Protein AF-A0A9P8L960-F1 (afdb_monomer)

Secondary structure (DSSP, 8-state):
-EE-SSEEEEEEEEE--TTTS-GGGEEE-TTT--EEEEEEEEEEE-TTPEEBTTB-EEEEEEEEEEE-TTS--EEEEEEEEE-SSS--SBHHHHTTT-EEEEEEEEE-TTS-GGGSEEE--TT-SS-EEEEEEEEEEEE-SSEEEEEEEETTEEEEEEEEE-

Mean predicted aligned error: 4.54 Å

Nearest PDB structures (foldseek):
  1ftp-assembly1_B  TM=3.137E-01  e=7.134E-01  Schistocerca gregaria
  4pn1-assembly3_D  TM=1.995E-01  e=9.659E-02  Schizosaccharomyces pombe
  2flj-assembly1_A  TM=2.599E-01  e=5.484E-01  Locusta migratoria
  7oa8-assembly1_A  TM=2.428E-01  e=7.134E-01  Streptococcus sanguinis
  1vyg-assembly1_A  TM=2.448E-01  e=1.939E+00  Schistosoma mansoni

Foldseek 3Di:
DDWAQKWKWWFDKAQDDPVPDDPVQWDQDPQQRGTIRGQWIDTQGGGRHDADQVAWDKGKDKDKDKFAPPDFQKDKMWMWIARDRPDDGGCVVCVVRTDGQDIDIFGCPPPDQVPFDWDDDPPDPGIMTMFMKMWMWTDHPFWIWIWIDTPPDTGDIDITGD

Structure (mmCIF, N/CA/C/O backbone):
data_AF-A0A9P8L960-F1
#
_entry.id   AF-A0A9P8L960-F1
#
loop_
_atom_site.group_PDB
_atom_site.id
_atom_site.type_symbol
_atom_site.label_atom_id
_atom_site.label_alt_id
_atom_site.label_comp_id
_atom_site.label_asym_id
_atom_site.label_entity_id
_atom_site.label_seq_id
_atom_site.pdbx_PDB_ins_code
_atom_site.Cartn_x
_atom_site.Cartn_y
_atom_site.Cartn_z
_atom_site.occupancy
_atom_site.B_iso_or_equiv
_atom_site.auth_seq_id
_atom_site.auth_comp_id
_atom_site.auth_asym_id
_atom_site.auth_atom_id
_atom_site.pdbx_PDB_model_num
ATOM 1 N N . MET A 1 1 ? 17.167 -12.832 -20.328 1.00 64.19 1 MET A N 1
ATOM 2 C CA . MET A 1 1 ? 17.054 -11.859 -19.222 1.00 64.19 1 MET A CA 1
ATOM 3 C C . MET A 1 1 ? 16.543 -10.574 -19.823 1.00 64.19 1 MET A C 1
ATOM 5 O O . MET A 1 1 ? 17.079 -10.162 -20.844 1.00 64.19 1 MET A O 1
ATOM 9 N N . SER A 1 2 ? 15.496 -9.997 -19.254 1.00 83.06 2 SER A N 1
ATOM 10 C CA . SER A 1 2 ? 14.929 -8.730 -19.714 1.00 83.06 2 SER A CA 1
ATOM 11 C C . SER A 1 2 ? 14.942 -7.749 -18.553 1.00 83.06 2 SER A C 1
ATOM 13 O O . SER A 1 2 ? 14.680 -8.131 -17.413 1.00 83.06 2 SER A O 1
ATOM 15 N N . ALA A 1 3 ? 15.280 -6.496 -18.827 1.00 87.69 3 ALA A N 1
ATOM 16 C CA . ALA A 1 3 ? 15.119 -5.432 -17.851 1.00 87.69 3 ALA A CA 1
ATOM 17 C C . ALA A 1 3 ? 13.647 -5.006 -17.814 1.00 87.69 3 ALA A C 1
ATOM 19 O O . ALA A 1 3 ? 12.977 -5.012 -18.849 1.00 87.69 3 ALA A O 1
ATOM 20 N N . CYS A 1 4 ? 13.144 -4.647 -16.636 1.00 90.19 4 CYS A N 1
ATOM 21 C CA . CYS A 1 4 ? 11.820 -4.054 -16.520 1.00 90.19 4 CYS A CA 1
ATOM 22 C C . CYS A 1 4 ? 11.779 -2.724 -17.286 1.00 90.19 4 CYS A C 1
ATOM 24 O O . CYS A 1 4 ? 12.644 -1.870 -17.082 1.00 90.19 4 CYS A O 1
ATOM 26 N N . SER A 1 5 ? 10.795 -2.548 -18.169 1.00 91.31 5 SER A N 1
ATOM 27 C CA . SER A 1 5 ? 10.652 -1.350 -19.007 1.00 91.31 5 SER A CA 1
ATOM 28 C C . SER A 1 5 ? 10.095 -0.145 -18.248 1.00 91.31 5 SER A C 1
ATOM 30 O O . SER A 1 5 ? 10.287 0.984 -18.693 1.00 91.31 5 SER A O 1
ATOM 32 N N . ARG A 1 6 ? 9.433 -0.382 -17.109 1.00 94.81 6 ARG A N 1
ATOM 33 C CA . ARG A 1 6 ? 8.705 0.619 -16.319 1.00 94.81 6 ARG A CA 1
ATOM 34 C C . ARG A 1 6 ? 8.975 0.461 -14.830 1.00 94.81 6 ARG A C 1
ATOM 36 O O . ARG A 1 6 ? 9.370 -0.607 -14.368 1.00 94.81 6 ARG A O 1
ATOM 43 N N . SER A 1 7 ? 8.727 1.512 -14.066 1.00 96.31 7 SER A N 1
ATOM 44 C CA . SER A 1 7 ? 8.658 1.434 -12.608 1.00 96.31 7 SER A CA 1
ATOM 45 C C . SER A 1 7 ? 7.213 1.230 -12.167 1.00 96.31 7 SER A C 1
ATOM 47 O O . SER A 1 7 ? 6.308 1.795 -12.774 1.00 96.31 7 SER A O 1
ATOM 49 N N . TYR A 1 8 ? 7.004 0.453 -11.106 1.00 96.69 8 TYR A N 1
ATOM 50 C CA . TYR A 1 8 ? 5.695 0.184 -10.515 1.00 96.69 8 TYR A CA 1
ATOM 51 C C . TYR A 1 8 ? 5.697 0.545 -9.036 1.00 96.69 8 TYR A C 1
ATOM 53 O O . TYR A 1 8 ? 6.607 0.176 -8.281 1.00 96.69 8 TYR A O 1
ATOM 61 N N . GLY A 1 9 ? 4.674 1.281 -8.621 1.00 96.12 9 GLY A N 1
ATOM 62 C CA . GLY A 1 9 ? 4.591 1.825 -7.278 1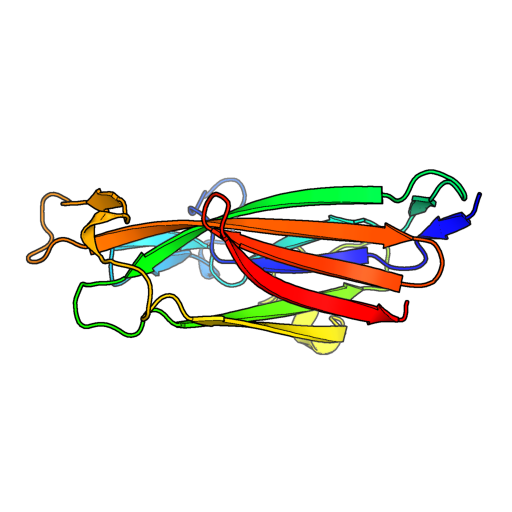.00 96.12 9 GLY A CA 1
ATOM 63 C C . GLY A 1 9 ? 3.167 2.030 -6.802 1.00 96.12 9 GLY A C 1
ATOM 64 O O . GLY A 1 9 ? 2.205 1.859 -7.549 1.00 96.12 9 GLY A O 1
ATOM 65 N N . ILE A 1 10 ? 3.053 2.383 -5.531 1.00 95.31 10 ILE A N 1
ATOM 66 C CA . ILE A 1 10 ? 1.791 2.687 -4.858 1.00 95.31 10 ILE A CA 1
ATOM 67 C C . ILE A 1 10 ? 1.879 4.056 -4.197 1.00 95.31 10 ILE A C 1
ATOM 69 O O . ILE A 1 10 ? 2.971 4.517 -3.864 1.00 95.31 10 ILE A O 1
ATOM 73 N N . SER A 1 11 ? 0.725 4.679 -3.981 1.00 92.81 11 SER A N 1
ATOM 74 C CA . SER A 1 11 ? 0.616 5.859 -3.125 1.00 92.81 11 SER A CA 1
ATOM 75 C C . SER A 1 11 ? 0.147 5.448 -1.737 1.00 92.81 11 SER A C 1
ATOM 77 O O . SER A 1 11 ? -0.879 4.778 -1.600 1.00 92.81 11 SER A O 1
ATOM 79 N N . VAL A 1 12 ? 0.910 5.822 -0.713 1.00 91.00 12 VAL A N 1
ATOM 80 C CA . VAL A 1 12 ? 0.588 5.555 0.691 1.00 91.00 12 VAL A CA 1
ATOM 81 C C . VAL A 1 12 ? 0.880 6.781 1.548 1.00 91.00 12 VAL A C 1
ATOM 83 O O . VAL A 1 12 ? 1.735 7.603 1.226 1.00 91.00 12 VAL A O 1
ATOM 86 N N . SER A 1 13 ? 0.170 6.894 2.668 1.00 89.56 13 SER A N 1
ATOM 87 C CA . SER A 1 13 ? 0.537 7.836 3.724 1.00 89.56 13 SER A CA 1
ATOM 88 C C . SER A 1 13 ? 1.599 7.206 4.622 1.00 89.56 13 SER A C 1
ATOM 90 O O . SER A 1 13 ? 1.468 6.049 5.024 1.00 89.56 13 SER A O 1
ATOM 92 N N . GLU A 1 14 ? 2.629 7.967 4.978 1.00 89.62 14 GLU A N 1
ATOM 93 C CA . GLU A 1 14 ? 3.710 7.506 5.857 1.00 89.62 14 GLU A CA 1
ATOM 94 C C . GLU A 1 14 ? 3.992 8.497 6.997 1.00 89.62 14 GLU A C 1
ATOM 96 O O . GLU A 1 14 ? 3.551 9.645 6.933 1.00 89.62 14 GLU A O 1
ATOM 101 N N . PRO A 1 15 ? 4.694 8.099 8.075 1.00 90.81 15 PRO A N 1
ATOM 102 C CA . PRO A 1 15 ? 5.073 9.030 9.134 1.00 90.81 15 PRO A CA 1
ATOM 103 C C . PRO A 1 15 ? 5.867 10.227 8.597 1.00 90.81 15 PRO A C 1
ATOM 105 O O . PRO A 1 15 ? 6.828 10.070 7.844 1.00 90.81 15 PRO A O 1
ATOM 108 N N . PHE A 1 16 ? 5.483 11.436 9.006 1.00 92.69 16 PHE A N 1
ATOM 109 C CA . PHE A 1 16 ? 6.144 12.650 8.538 1.00 92.69 16 PHE A CA 1
ATOM 110 C C . PHE A 1 16 ? 7.568 12.775 9.096 1.00 92.69 16 PHE A C 1
ATOM 112 O O . PHE A 1 16 ? 7.847 12.413 10.238 1.00 92.69 16 PHE A O 1
ATOM 119 N N . SER A 1 17 ? 8.463 13.353 8.297 1.00 90.81 17 SER A N 1
ATOM 120 C CA . SER A 1 17 ? 9.865 13.582 8.643 1.00 90.81 17 SER A CA 1
ATOM 121 C C . SER A 1 17 ? 10.313 14.865 7.968 1.00 90.81 17 SER A C 1
ATOM 123 O O . SER A 1 17 ? 10.338 14.924 6.743 1.00 90.81 17 SER A O 1
ATOM 125 N N . ASN A 1 18 ? 10.714 15.868 8.751 1.00 90.69 18 ASN A N 1
ATOM 126 C CA . ASN A 1 18 ? 11.162 17.164 8.224 1.00 90.69 18 ASN A CA 1
ATOM 127 C C . ASN A 1 18 ? 12.450 17.062 7.382 1.00 90.69 18 ASN A C 1
ATOM 129 O O . ASN A 1 18 ? 12.841 18.040 6.755 1.00 90.69 18 ASN A O 1
ATOM 133 N N . VAL A 1 19 ? 13.145 15.918 7.428 1.00 90.31 19 VAL A N 1
ATOM 134 C CA . VAL A 1 19 ? 14.372 15.667 6.653 1.00 90.31 19 VAL A CA 1
ATOM 135 C C . VAL A 1 19 ? 14.049 15.130 5.258 1.00 90.31 19 VAL A C 1
ATOM 137 O O . VAL A 1 19 ? 14.785 15.400 4.316 1.00 90.31 19 VAL A O 1
ATOM 140 N N . ILE A 1 20 ? 12.969 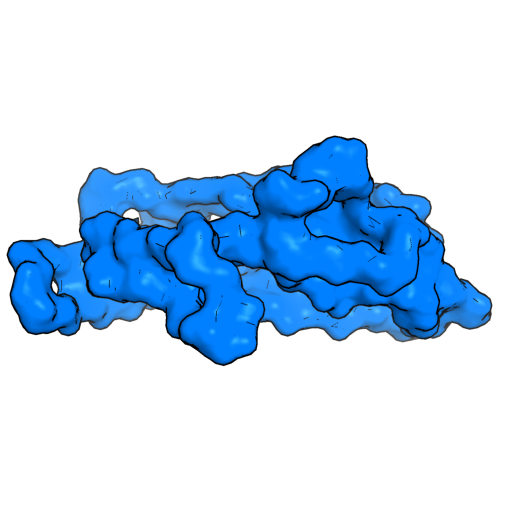14.355 5.132 1.00 87.12 20 ILE A N 1
ATOM 141 C CA . ILE A 1 20 ? 12.633 13.608 3.909 1.00 87.12 20 ILE A CA 1
ATOM 142 C C . ILE A 1 20 ? 11.475 14.276 3.160 1.00 87.12 20 ILE A C 1
ATOM 144 O O . ILE A 1 20 ? 11.457 14.286 1.932 1.00 87.12 20 ILE A O 1
ATOM 148 N N . HIS A 1 21 ? 10.516 14.836 3.895 1.00 90.69 21 HIS A N 1
ATOM 149 C CA . HIS A 1 21 ? 9.243 15.306 3.366 1.00 90.69 21 HIS A CA 1
ATOM 150 C C . HIS A 1 21 ? 9.157 16.834 3.357 1.00 90.69 21 HIS A C 1
ATOM 152 O O . HIS A 1 21 ? 9.694 17.519 4.231 1.00 90.69 21 HIS A O 1
ATOM 158 N N . ASP A 1 22 ? 8.423 17.369 2.382 1.00 87.31 22 ASP A N 1
ATOM 159 C CA . ASP A 1 22 ? 8.095 18.791 2.318 1.00 87.31 22 ASP A CA 1
ATOM 160 C C . ASP A 1 22 ? 7.054 19.124 3.398 1.00 87.31 22 ASP A C 1
ATOM 162 O O . ASP A 1 22 ? 6.082 18.395 3.587 1.00 87.31 22 ASP A O 1
ATOM 166 N N . ASN A 1 23 ? 7.209 20.255 4.089 1.00 89.31 23 ASN A N 1
ATOM 167 C CA . ASN A 1 23 ? 6.234 20.730 5.077 1.00 89.31 23 ASN A CA 1
ATOM 168 C C . ASN A 1 23 ? 4.815 20.886 4.510 1.00 89.31 23 ASN A C 1
ATOM 170 O O . ASN A 1 23 ? 3.859 20.854 5.279 1.00 89.31 23 ASN A O 1
ATOM 174 N N . ARG A 1 24 ? 4.666 21.049 3.191 1.00 89.06 24 ARG A N 1
ATOM 175 C CA . ARG A 1 24 ? 3.362 21.098 2.511 1.00 89.06 24 ARG A CA 1
ATOM 176 C C . ARG A 1 24 ? 2.627 19.759 2.513 1.00 89.06 24 ARG A C 1
ATOM 178 O O . ARG A 1 24 ? 1.403 19.754 2.485 1.00 89.06 24 ARG A O 1
ATOM 185 N N . ASP A 1 25 ? 3.361 18.652 2.590 1.00 88.00 25 ASP A N 1
ATOM 186 C CA . ASP A 1 25 ? 2.797 17.298 2.595 1.00 88.00 25 ASP A CA 1
ATOM 187 C C . ASP A 1 25 ? 2.374 16.864 4.011 1.00 88.00 25 ASP A C 1
ATOM 189 O O . ASP A 1 25 ? 1.800 15.790 4.204 1.00 88.00 25 ASP A O 1
ATOM 193 N N . ARG A 1 26 ? 2.659 17.706 5.014 1.00 92.50 26 ARG A N 1
ATOM 194 C CA . ARG A 1 26 ? 2.376 17.468 6.426 1.00 92.50 26 ARG A CA 1
ATOM 195 C C . ARG A 1 26 ? 0.875 17.516 6.696 1.00 92.50 26 ARG A C 1
ATOM 197 O O . ARG A 1 26 ? 0.266 18.583 6.708 1.00 92.50 26 ARG A O 1
ATOM 204 N N . VAL A 1 27 ? 0.302 16.367 7.029 1.00 93.88 27 VAL A N 1
ATOM 205 C CA . VAL A 1 27 ? -1.107 16.224 7.399 1.00 93.88 27 VAL A CA 1
ATOM 206 C C . VAL A 1 27 ? -1.215 15.527 8.748 1.00 93.88 27 VAL A C 1
ATOM 208 O O . VAL A 1 27 ? -0.548 14.526 9.007 1.00 93.88 27 VAL A O 1
ATOM 211 N N . THR A 1 28 ? -2.067 16.047 9.625 1.00 93.50 28 THR A N 1
ATOM 212 C CA . THR A 1 28 ? -2.423 15.350 10.863 1.00 93.50 28 THR A CA 1
ATOM 213 C C . THR A 1 28 ? -3.518 14.335 10.559 1.00 93.50 28 THR A C 1
ATOM 215 O O . THR A 1 28 ? -4.604 14.710 10.122 1.00 93.50 28 THR A O 1
ATOM 218 N N . ASP A 1 29 ? -3.235 13.058 10.792 1.00 89.62 29 ASP A N 1
ATOM 219 C CA . ASP A 1 29 ? -4.215 11.983 10.679 1.00 89.62 29 ASP A CA 1
ATOM 220 C C . ASP A 1 29 ? -5.316 12.191 11.742 1.00 89.62 29 ASP A C 1
ATOM 222 O O . ASP A 1 29 ? -5.008 12.260 12.938 1.00 89.62 29 ASP A O 1
ATOM 226 N N . PRO A 1 30 ? -6.596 12.309 11.344 1.00 88.88 30 PRO A N 1
ATOM 227 C CA . PRO A 1 30 ? -7.685 12.634 12.264 1.00 88.88 30 PRO A CA 1
ATOM 228 C C . PRO A 1 30 ? -8.006 11.510 13.260 1.00 88.88 30 PRO A C 1
ATOM 230 O O . PRO A 1 30 ? -8.635 11.769 14.283 1.00 88.88 30 PRO A O 1
ATOM 233 N N . ILE A 1 31 ? -7.590 10.271 12.987 1.00 89.62 31 ILE A N 1
ATOM 234 C CA . ILE A 1 31 ? -7.936 9.089 13.785 1.00 89.62 31 ILE A CA 1
ATOM 235 C C . ILE A 1 31 ? -6.929 8.896 14.914 1.00 89.62 31 ILE A C 1
ATOM 237 O O . ILE A 1 31 ? -7.309 8.664 16.060 1.00 89.62 31 ILE A O 1
ATOM 241 N N . ASN A 1 32 ? -5.638 8.988 14.601 1.00 88.00 32 ASN A N 1
ATOM 242 C CA . ASN A 1 32 ? -4.562 8.734 15.565 1.00 88.00 32 ASN A CA 1
ATOM 243 C C . ASN A 1 32 ? -3.805 10.011 15.985 1.00 88.00 32 ASN A C 1
ATOM 245 O O . ASN A 1 32 ? -2.903 9.942 16.832 1.00 88.00 32 ASN A O 1
ATOM 249 N N . ASN A 1 33 ? -4.173 11.173 15.429 1.00 89.56 33 ASN A N 1
ATOM 250 C CA . ASN A 1 33 ? -3.559 12.486 15.657 1.00 89.56 33 ASN A CA 1
ATOM 251 C C . ASN A 1 33 ? -2.043 12.503 15.379 1.00 89.56 33 ASN A C 1
ATOM 253 O O . ASN A 1 33 ? -1.280 13.245 16.009 1.00 89.56 33 ASN A O 1
ATOM 257 N N . THR A 1 34 ? -1.545 11.581 14.550 1.00 89.94 34 THR A N 1
ATOM 258 C CA . THR A 1 34 ? -0.130 11.525 14.162 1.00 89.94 34 THR A CA 1
ATOM 259 C C . THR A 1 34 ? 0.106 12.393 12.942 1.00 89.94 34 THR A C 1
ATOM 261 O O . THR A 1 34 ? -0.784 12.613 12.126 1.00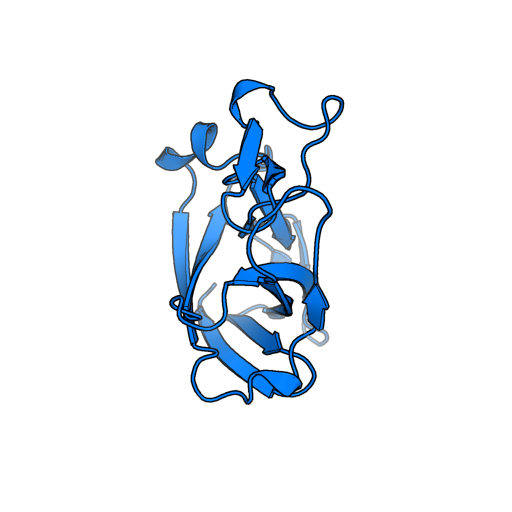 89.94 34 THR A O 1
ATOM 264 N N . ILE A 1 35 ? 1.317 12.927 12.837 1.00 93.31 35 ILE A N 1
ATOM 265 C CA . ILE A 1 35 ? 1.706 13.726 11.685 1.00 93.31 35 ILE A CA 1
ATOM 266 C C . ILE A 1 35 ? 2.220 12.760 10.619 1.00 93.31 35 ILE A C 1
ATOM 268 O O . ILE A 1 35 ? 3.183 12.025 10.848 1.00 93.31 35 ILE A O 1
ATOM 272 N N . THR A 1 36 ? 1.579 12.782 9.461 1.00 93.88 36 THR A N 1
ATOM 273 C CA . THR A 1 36 ? 1.877 11.939 8.303 1.00 93.88 36 THR A CA 1
ATOM 274 C C . THR A 1 36 ? 2.219 12.800 7.090 1.00 93.88 36 THR A C 1
ATOM 276 O O . THR A 1 36 ? 1.825 13.964 7.016 1.00 93.88 36 THR A O 1
ATOM 279 N N . ALA A 1 37 ? 2.999 12.245 6.170 1.00 92.94 37 ALA A N 1
ATOM 280 C CA . ALA A 1 37 ? 3.138 12.736 4.811 1.00 92.94 37 ALA A CA 1
ATOM 281 C C . ALA A 1 37 ? 2.112 11.992 3.952 1.00 92.94 37 ALA A C 1
ATOM 283 O O . ALA A 1 37 ? 2.166 10.763 3.860 1.00 92.94 37 ALA A O 1
ATOM 284 N N . LYS A 1 38 ? 1.148 12.713 3.375 1.00 88.38 38 LYS A N 1
ATOM 285 C CA . LYS A 1 38 ? 0.108 12.105 2.533 1.00 88.38 38 LYS A CA 1
ATOM 286 C C . LYS A 1 38 ? 0.605 11.939 1.094 1.00 88.38 38 LYS A C 1
ATOM 288 O O . LYS A 1 38 ? 1.462 12.698 0.648 1.00 88.38 38 LYS A O 1
ATOM 293 N N . ASP A 1 39 ? 0.033 10.977 0.373 1.00 88.88 39 ASP A N 1
ATOM 294 C CA . ASP A 1 39 ? 0.188 10.804 -1.076 1.00 88.88 39 ASP A CA 1
ATOM 295 C C . ASP A 1 39 ? 1.661 10.642 -1.520 1.00 88.88 39 ASP A C 1
ATOM 297 O O . ASP A 1 39 ? 2.093 11.173 -2.552 1.00 88.88 39 ASP A O 1
ATOM 301 N N . GLN A 1 40 ? 2.441 9.918 -0.706 1.00 92.25 40 GLN A N 1
ATOM 302 C CA . GLN A 1 40 ? 3.845 9.615 -0.974 1.00 92.25 40 GLN A CA 1
ATOM 303 C C . GLN A 1 40 ? 3.952 8.372 -1.854 1.00 92.25 40 GLN A C 1
ATOM 305 O O . GLN A 1 40 ? 3.307 7.348 -1.613 1.00 92.25 40 GLN A O 1
ATOM 310 N N . LEU A 1 41 ? 4.787 8.462 -2.886 1.00 93.50 41 LEU A N 1
ATOM 311 C CA . LEU A 1 41 ? 4.999 7.376 -3.829 1.00 93.50 41 LEU A CA 1
ATOM 312 C C . LEU A 1 41 ? 6.065 6.419 -3.312 1.00 93.50 41 LEU A C 1
ATOM 314 O O . LEU A 1 41 ? 7.220 6.781 -3.080 1.00 93.50 41 LEU A O 1
ATOM 318 N N . ARG A 1 42 ? 5.682 5.151 -3.206 1.00 94.00 42 ARG A N 1
ATOM 319 C CA . ARG A 1 42 ? 6.584 4.037 -2.936 1.00 94.00 42 ARG A CA 1
ATOM 320 C C . ARG A 1 42 ? 6.748 3.212 -4.201 1.00 94.00 42 ARG A C 1
ATOM 322 O O . ARG A 1 42 ? 5.833 2.503 -4.609 1.00 94.00 42 ARG A O 1
ATOM 329 N N . TRP A 1 43 ? 7.930 3.285 -4.806 1.00 95.31 43 TRP A N 1
ATOM 330 C CA . TRP A 1 43 ? 8.308 2.473 -5.966 1.00 95.31 43 TRP A CA 1
ATOM 331 C C . TRP A 1 43 ? 8.872 1.129 -5.507 1.00 95.31 43 TRP A C 1
ATOM 333 O O . TRP A 1 43 ? 9.996 1.063 -5.003 1.00 95.31 43 TRP A O 1
ATOM 343 N N . LEU A 1 44 ? 8.092 0.059 -5.670 1.00 95.75 44 LEU A N 1
ATOM 344 C CA . LEU A 1 44 ? 8.490 -1.289 -5.257 1.00 95.75 44 LEU A CA 1
ATOM 345 C C . LEU A 1 44 ? 9.400 -1.935 -6.302 1.00 95.75 44 LEU A C 1
ATOM 347 O O . LEU A 1 44 ? 10.400 -2.561 -5.947 1.00 95.75 44 LEU A O 1
ATOM 351 N N . ILE A 1 45 ? 9.055 -1.768 -7.578 1.00 95.44 45 ILE A N 1
ATOM 352 C CA . ILE A 1 45 ? 9.818 -2.272 -8.719 1.00 95.44 45 ILE A CA 1
ATOM 353 C C . ILE A 1 45 ? 10.244 -1.078 -9.553 1.00 95.44 45 ILE A C 1
ATOM 355 O O . ILE A 1 45 ? 9.430 -0.207 -9.854 1.00 95.44 45 ILE A O 1
ATOM 359 N N . LYS A 1 46 ? 11.521 -1.029 -9.920 1.00 95.44 46 LYS A N 1
ATOM 360 C CA . LYS A 1 46 ? 12.073 0.078 -10.695 1.00 95.44 46 LYS A CA 1
ATOM 361 C C . LYS A 1 46 ? 12.356 -0.364 -12.120 1.00 95.44 46 LYS A C 1
ATOM 363 O O . LYS A 1 46 ? 12.748 -1.504 -12.365 1.00 95.44 46 LYS A O 1
ATOM 368 N N . LYS A 1 47 ? 12.214 0.558 -13.063 1.00 94.19 47 LYS A N 1
ATOM 369 C CA . LYS A 1 47 ? 12.727 0.389 -14.418 1.00 94.19 47 LYS A CA 1
ATOM 370 C C . LYS A 1 47 ? 14.206 0.008 -14.360 1.00 94.19 47 LYS A C 1
ATOM 372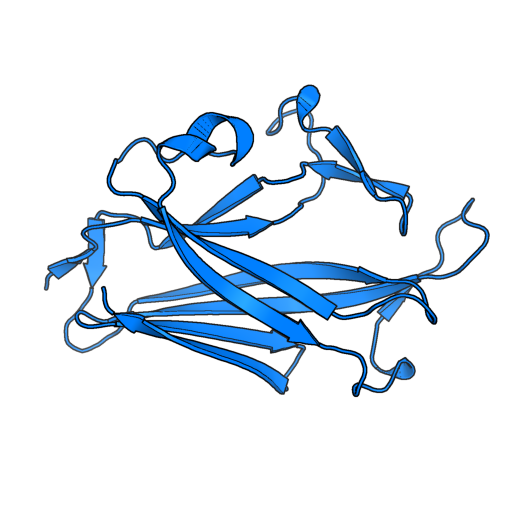 O O . LYS A 1 47 ? 14.957 0.495 -13.516 1.00 94.19 47 LYS A O 1
ATOM 377 N N .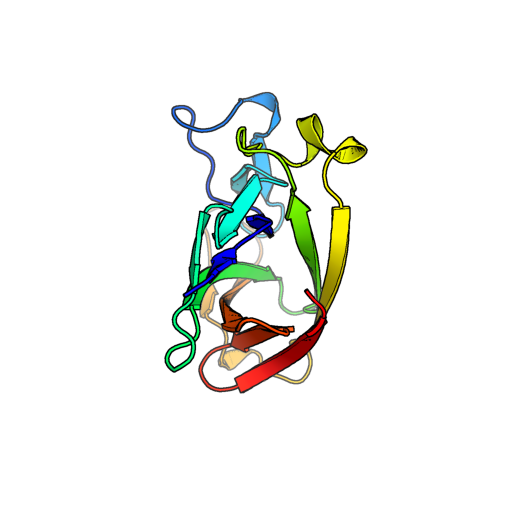 GLY A 1 48 ? 14.610 -0.919 -15.219 1.00 91.81 48 GLY A N 1
ATOM 378 C CA . GLY A 1 48 ? 15.952 -1.490 -15.186 1.00 91.81 48 GLY A CA 1
ATOM 379 C C . GLY A 1 48 ? 16.132 -2.639 -14.188 1.00 91.81 48 GLY A C 1
ATOM 380 O O . GLY A 1 48 ? 17.142 -3.336 -14.281 1.00 91.81 48 GLY A O 1
ATOM 381 N N . ASP A 1 49 ? 15.176 -2.906 -13.282 1.00 89.94 49 ASP A N 1
ATOM 382 C CA . ASP A 1 49 ? 15.238 -4.106 -12.442 1.00 89.94 49 ASP A CA 1
ATOM 383 C C . ASP A 1 49 ? 15.319 -5.353 -13.332 1.00 89.94 49 ASP A C 1
ATOM 385 O O . ASP A 1 49 ? 14.514 -5.556 -14.246 1.00 89.94 49 ASP A O 1
ATOM 389 N N . LEU A 1 50 ? 16.312 -6.199 -13.057 1.00 88.00 50 LEU A N 1
ATOM 390 C CA . LEU A 1 50 ? 16.547 -7.417 -13.819 1.00 88.00 50 LEU A CA 1
ATOM 391 C C . LEU A 1 50 ? 15.436 -8.441 -13.546 1.00 88.00 50 LEU A C 1
ATOM 393 O O . LEU A 1 50 ? 15.226 -8.836 -12.395 1.00 88.00 50 LEU A O 1
ATOM 397 N N . MET A 1 51 ? 14.775 -8.903 -14.610 1.00 86.25 51 MET A N 1
ATOM 398 C CA . MET A 1 51 ? 13.826 -10.014 -14.577 1.00 86.25 51 MET A CA 1
ATOM 399 C C . MET A 1 51 ? 14.487 -11.263 -15.160 1.00 86.25 51 MET A C 1
ATOM 401 O O . MET A 1 51 ? 14.876 -11.320 -16.337 1.00 86.25 51 MET A O 1
ATOM 405 N N . LEU A 1 52 ? 14.634 -12.278 -14.314 1.00 82.00 52 LEU A N 1
ATOM 406 C CA . LEU A 1 52 ? 15.118 -13.587 -14.723 1.00 82.00 52 LEU A CA 1
ATOM 407 C C . LEU A 1 52 ? 13.936 -14.396 -15.260 1.00 82.00 52 LEU A C 1
ATOM 409 O O . LEU A 1 52 ? 12.858 -14.407 -14.677 1.00 82.00 52 LEU A O 1
ATOM 413 N N . SER A 1 53 ? 14.134 -15.109 -16.369 1.00 75.75 53 SER A N 1
ATOM 414 C CA . SER A 1 53 ? 13.068 -15.894 -17.014 1.00 75.75 53 SER A CA 1
ATOM 415 C C . SER A 1 53 ? 12.529 -17.030 -16.139 1.00 75.75 53 SER A C 1
ATOM 417 O O . SER A 1 53 ? 11.450 -17.542 -16.403 1.00 75.75 53 SER A O 1
ATOM 419 N N . ASN A 1 54 ? 13.287 -17.439 -15.121 1.00 81.75 54 ASN A N 1
ATOM 420 C CA . ASN A 1 54 ? 12.957 -18.517 -14.194 1.00 81.75 54 ASN A CA 1
ATOM 421 C C . ASN A 1 54 ? 12.679 -18.035 -12.760 1.00 81.75 54 ASN A C 1
ATOM 423 O O . ASN A 1 54 ? 12.344 -18.859 -11.913 1.00 81.75 54 ASN A O 1
ATOM 427 N N . GLN A 1 55 ? 12.851 -16.744 -12.465 1.00 84.12 55 GLN A N 1
ATOM 428 C CA . GLN A 1 55 ? 12.661 -16.194 -11.123 1.00 84.12 55 GLN A CA 1
ATOM 429 C C . GLN A 1 55 ? 12.004 -14.818 -11.228 1.00 84.12 55 GLN A C 1
ATOM 431 O O . GLN A 1 55 ? 12.664 -13.857 -11.640 1.00 84.12 55 GLN A O 1
ATOM 436 N N . PRO A 1 56 ? 10.716 -14.707 -10.875 1.00 87.12 56 PRO A N 1
ATOM 437 C CA . PRO A 1 56 ? 10.039 -13.434 -10.947 1.00 87.12 56 PRO A CA 1
ATOM 438 C C . PRO A 1 56 ? 10.533 -12.510 -9.825 1.00 87.12 56 PRO A C 1
ATOM 440 O O . PRO A 1 56 ? 11.017 -12.949 -8.774 1.00 87.12 56 PRO A O 1
ATOM 443 N N . LYS A 1 57 ? 10.455 -11.202 -10.061 1.00 92.31 57 LYS A N 1
ATOM 444 C CA . LYS A 1 57 ? 10.905 -10.188 -9.110 1.00 92.31 57 LYS A CA 1
ATOM 445 C C . LYS A 1 57 ? 9.808 -9.963 -8.078 1.00 92.31 57 LYS A C 1
ATOM 447 O O . LYS A 1 57 ? 8.767 -9.398 -8.396 1.00 92.31 57 LYS A O 1
ATOM 452 N N . ILE A 1 58 ? 10.071 -10.355 -6.834 1.00 94.88 58 ILE A N 1
ATOM 453 C CA . ILE A 1 58 ? 9.123 -10.195 -5.728 1.00 94.88 58 ILE A CA 1
ATOM 454 C C . ILE A 1 58 ? 9.566 -9.044 -4.829 1.00 94.88 58 ILE A C 1
ATOM 456 O O . ILE A 1 58 ? 10.704 -9.001 -4.350 1.00 94.88 58 ILE A O 1
ATOM 460 N N . LYS A 1 59 ? 8.654 -8.107 -4.588 1.00 96.62 59 LYS A N 1
ATOM 461 C CA . LYS A 1 59 ? 8.835 -6.966 -3.692 1.00 96.62 59 LYS A CA 1
ATOM 462 C C . LYS A 1 59 ? 7.625 -6.844 -2.789 1.00 96.62 59 LYS A C 1
ATOM 464 O O . LYS A 1 59 ? 6.498 -7.019 -3.236 1.00 96.62 59 LYS A O 1
ATOM 469 N N . ARG A 1 60 ? 7.865 -6.567 -1.512 1.00 96.50 60 ARG A N 1
ATOM 470 C CA . ARG A 1 60 ? 6.820 -6.453 -0.499 1.00 96.50 60 ARG A CA 1
ATOM 471 C C . ARG A 1 60 ? 6.995 -5.155 0.264 1.00 96.50 60 ARG A C 1
ATOM 473 O O . ARG A 1 60 ? 8.101 -4.879 0.716 1.00 96.50 60 ARG A O 1
ATOM 480 N N . GLU A 1 61 ? 5.900 -4.432 0.432 1.00 95.44 61 GLU A N 1
ATOM 481 C CA . GLU A 1 61 ? 5.818 -3.224 1.246 1.00 95.44 61 GLU A CA 1
ATOM 482 C C . GLU A 1 61 ? 4.761 -3.411 2.334 1.00 95.44 61 GLU A C 1
ATOM 484 O O . GLU A 1 61 ? 3.720 -4.036 2.108 1.00 95.44 61 GLU A O 1
ATOM 489 N N . TRP A 1 62 ? 5.041 -2.877 3.519 1.00 95.00 62 TRP A N 1
ATOM 490 C CA . TRP A 1 62 ? 4.120 -2.883 4.650 1.00 95.00 62 TRP A CA 1
ATOM 491 C C . TRP A 1 62 ? 3.661 -1.467 4.952 1.00 95.00 62 TRP A C 1
ATOM 493 O O . TRP A 1 62 ? 4.465 -0.541 4.983 1.00 95.00 62 TRP A O 1
ATOM 503 N N . PHE A 1 63 ? 2.380 -1.312 5.250 1.00 93.44 63 PHE A N 1
ATOM 504 C CA . PHE A 1 63 ? 1.829 -0.045 5.714 1.00 93.44 63 PHE A CA 1
ATOM 505 C C . PHE A 1 63 ? 0.706 -0.304 6.713 1.00 93.44 63 PHE A C 1
ATOM 507 O O . PHE A 1 63 ? 0.143 -1.397 6.795 1.00 93.44 63 PHE A O 1
ATOM 514 N N . THR A 1 64 ? 0.423 0.701 7.535 1.00 92.88 64 THR A N 1
ATOM 515 C CA . THR A 1 64 ? -0.595 0.610 8.581 1.00 92.88 64 THR A CA 1
ATOM 516 C C . THR A 1 64 ? -1.770 1.489 8.216 1.00 92.88 64 THR A C 1
ATOM 518 O O . THR A 1 64 ? -1.588 2.668 7.930 1.00 92.88 64 THR A O 1
ATOM 521 N N . ILE A 1 65 ? -2.970 0.928 8.296 1.00 93.06 65 ILE A N 1
ATOM 522 C CA . ILE A 1 65 ? -4.205 1.701 8.256 1.00 93.06 65 ILE A CA 1
ATOM 523 C C . ILE A 1 65 ? -4.775 1.809 9.671 1.00 93.06 65 ILE A C 1
ATOM 525 O O . ILE A 1 65 ? -4.661 0.871 10.468 1.00 93.06 65 ILE A O 1
ATOM 529 N N . SER A 1 66 ? -5.357 2.963 9.988 1.00 93.56 66 SER A N 1
ATOM 530 C CA . SER A 1 66 ? -6.012 3.225 11.272 1.00 93.56 66 SER A CA 1
ATOM 531 C C . SER A 1 66 ? -7.499 3.473 11.042 1.00 93.56 66 SER A C 1
ATOM 533 O O . SER A 1 66 ? -7.860 4.119 10.065 1.00 93.56 66 SER A O 1
ATOM 535 N N . PHE A 1 67 ? -8.352 2.978 11.935 1.00 94.56 67 PHE A N 1
ATOM 536 C CA . PHE A 1 67 ? -9.802 3.194 11.889 1.00 94.56 67 PHE A CA 1
ATOM 537 C C . PHE A 1 67 ? -10.410 3.159 13.295 1.00 94.56 67 PHE A C 1
ATOM 539 O O . PHE A 1 67 ? -9.829 2.585 14.218 1.00 94.56 67 PHE A O 1
ATOM 546 N N . GLN A 1 68 ? -11.575 3.783 13.475 1.00 93.88 68 GLN A N 1
ATOM 547 C CA . GLN A 1 68 ? -12.366 3.652 14.703 1.00 93.88 68 GLN A CA 1
ATOM 548 C C . GLN A 1 68 ? -13.355 2.486 14.575 1.00 93.88 68 GLN A C 1
ATOM 550 O O . GLN A 1 68 ? -13.629 2.015 13.474 1.00 93.88 68 GLN A O 1
ATOM 555 N N . GLU A 1 69 ? -13.911 2.042 15.701 1.00 91.88 69 GLU A N 1
ATOM 556 C CA . GLU A 1 69 ? -14.796 0.870 15.783 1.00 91.88 69 GLU A CA 1
ATOM 557 C C . GLU A 1 69 ? -15.983 0.903 14.814 1.00 91.88 69 GLU A C 1
ATOM 559 O O . GLU A 1 69 ? -16.289 -0.089 14.156 1.00 91.88 69 GLU A O 1
ATOM 564 N N . HIS A 1 70 ? -16.622 2.065 14.699 1.00 90.88 70 HIS A N 1
ATOM 565 C CA . HIS A 1 70 ? -17.818 2.264 13.880 1.00 90.88 70 HIS A CA 1
ATOM 566 C C . HIS A 1 70 ? -17.533 3.022 12.575 1.00 90.88 70 HIS A C 1
ATOM 568 O O . HIS A 1 70 ? -18.461 3.459 11.898 1.00 90.88 70 HIS A O 1
ATOM 574 N N . SER A 1 71 ? -16.259 3.213 12.221 1.00 91.12 71 SER A N 1
ATOM 575 C CA . SER A 1 71 ? -15.872 3.838 10.954 1.00 91.12 71 SER A CA 1
ATOM 576 C C . SER A 1 71 ? -15.809 2.812 9.817 1.00 91.12 71 SER A C 1
ATOM 578 O O . SER A 1 71 ? -15.622 1.620 10.075 1.00 91.12 71 SER A O 1
ATOM 580 N N . PRO A 1 72 ? -15.908 3.253 8.549 1.00 92.19 72 PRO A N 1
ATOM 581 C CA . PRO A 1 72 ? -15.567 2.417 7.404 1.00 92.19 72 PRO A CA 1
ATOM 582 C C . PRO A 1 72 ? -14.162 1.817 7.552 1.00 92.19 72 PRO A C 1
ATOM 584 O O . PRO A 1 72 ? -13.228 2.494 7.988 1.00 92.19 72 PRO A O 1
ATOM 587 N N . ARG A 1 73 ? -14.032 0.534 7.205 1.00 94.38 73 ARG A N 1
ATOM 588 C CA . ARG A 1 73 ? -12.777 -0.241 7.258 1.00 94.38 73 ARG A CA 1
ATOM 589 C C . ARG A 1 73 ? -12.356 -0.731 5.871 1.00 94.38 73 ARG A C 1
ATOM 591 O O . ARG A 1 73 ? -11.616 -1.703 5.743 1.00 94.38 73 ARG A O 1
ATOM 598 N N . ASP A 1 74 ? -12.873 -0.070 4.848 1.00 95.19 74 ASP A N 1
ATOM 599 C CA . ASP A 1 74 ? -12.565 -0.289 3.445 1.00 95.19 74 ASP A CA 1
ATOM 600 C C . ASP A 1 74 ? -11.744 0.870 2.881 1.00 95.19 74 ASP A C 1
ATOM 602 O O . ASP A 1 74 ? -11.685 1.963 3.450 1.00 95.19 74 ASP A O 1
ATOM 606 N N . GLY A 1 75 ? -11.072 0.613 1.767 1.00 94.12 75 GLY A N 1
ATOM 607 C CA . GLY A 1 75 ? -10.271 1.620 1.098 1.00 94.12 75 GLY A CA 1
ATOM 608 C C . GLY A 1 75 ? -9.746 1.161 -0.250 1.00 94.12 75 GLY A C 1
ATOM 609 O O . GLY A 1 75 ? -9.980 0.037 -0.695 1.00 94.12 75 GLY A O 1
ATOM 610 N N . ALA A 1 76 ? -9.015 2.067 -0.891 1.00 94.88 76 ALA A N 1
ATOM 611 C CA . ALA A 1 76 ? -8.476 1.894 -2.228 1.00 94.88 76 ALA A CA 1
ATOM 612 C C . ALA A 1 76 ? -6.981 2.230 -2.246 1.00 94.88 76 ALA A C 1
ATOM 614 O O . ALA A 1 76 ? -6.553 3.215 -1.644 1.00 94.88 76 ALA A O 1
ATOM 615 N N . ILE A 1 77 ? -6.193 1.419 -2.949 1.00 94.81 77 ILE A N 1
ATOM 616 C CA . ILE A 1 77 ? -4.754 1.619 -3.133 1.00 94.81 77 ILE A CA 1
ATOM 617 C C . ILE A 1 77 ? -4.477 1.680 -4.634 1.00 94.81 77 ILE A C 1
ATOM 619 O O . ILE A 1 77 ? -4.496 0.637 -5.298 1.00 94.81 77 ILE A O 1
ATOM 623 N N . PRO A 1 78 ? -4.240 2.876 -5.191 1.00 94.56 78 PRO A N 1
ATOM 624 C CA . PRO A 1 78 ? -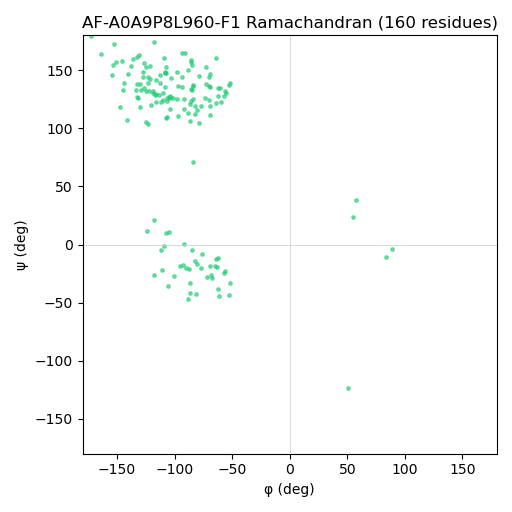3.880 3.004 -6.591 1.00 94.56 78 PRO A CA 1
ATOM 625 C C . PRO A 1 78 ? -2.465 2.463 -6.829 1.00 94.56 78 PRO A C 1
ATOM 627 O O . PRO A 1 78 ? -1.533 2.725 -6.063 1.00 94.56 78 PRO A O 1
ATOM 630 N N . ILE A 1 79 ? -2.323 1.713 -7.916 1.00 95.69 79 ILE A N 1
ATOM 631 C CA . ILE A 1 79 ? -1.060 1.233 -8.461 1.00 95.69 79 ILE A CA 1
ATOM 632 C C . ILE A 1 79 ? -0.736 2.088 -9.680 1.00 95.69 79 ILE A C 1
ATOM 634 O O . ILE A 1 79 ? -1.548 2.220 -10.601 1.00 95.69 79 ILE A O 1
ATOM 638 N N . TYR A 1 80 ? 0.472 2.631 -9.695 1.00 96.12 80 TYR A N 1
ATOM 639 C CA . TYR A 1 80 ? 0.975 3.477 -10.764 1.00 96.12 80 TYR A CA 1
ATOM 640 C C . TYR A 1 80 ? 2.101 2.785 -11.519 1.00 96.12 80 TYR A C 1
ATOM 642 O O . TYR A 1 80 ? 2.917 2.076 -10.921 1.00 96.12 80 TYR A O 1
ATOM 650 N N . SER A 1 81 ? 2.173 3.050 -12.820 1.00 95.38 81 SER A N 1
ATOM 651 C CA . SER A 1 81 ? 3.372 2.852 -13.623 1.00 95.38 81 SER A CA 1
ATOM 652 C C . SER A 1 81 ? 4.010 4.189 -13.993 1.00 95.38 81 SER A C 1
ATOM 654 O O . SER A 1 81 ? 3.323 5.208 -14.113 1.00 95.38 81 SER A O 1
ATOM 656 N N . TYR A 1 82 ? 5.324 4.170 -14.200 1.00 95.62 82 TYR A N 1
ATOM 657 C CA . TYR A 1 82 ? 6.098 5.332 -14.630 1.00 95.62 82 TYR A CA 1
ATOM 658 C C . TYR A 1 82 ? 7.230 4.919 -15.573 1.00 95.62 82 TYR A C 1
ATOM 660 O O . TYR A 1 82 ? 7.954 3.957 -15.297 1.00 95.62 82 TYR A O 1
ATOM 668 N N . ASP A 1 83 ? 7.366 5.639 -16.686 1.00 93.00 83 ASP A N 1
ATOM 669 C CA . ASP A 1 83 ? 8.224 5.252 -17.816 1.00 93.00 83 ASP A CA 1
ATOM 670 C C . ASP A 1 83 ? 9.629 5.891 -17.764 1.00 93.00 83 ASP A C 1
ATOM 672 O O . ASP A 1 83 ? 10.574 5.401 -18.399 1.00 93.00 83 ASP A O 1
ATOM 676 N N . TYR A 1 84 ? 9.790 6.966 -16.988 1.00 91.06 84 TYR A N 1
ATOM 677 C CA . TYR A 1 84 ? 11.039 7.719 -16.877 1.00 91.06 84 TYR A CA 1
ATOM 678 C C . TYR A 1 84 ? 11.905 7.249 -15.697 1.00 91.06 84 TYR A C 1
ATOM 680 O O . TYR A 1 84 ? 11.462 6.504 -14.818 1.00 91.06 84 TYR A O 1
ATOM 688 N N . ASP A 1 85 ? 13.177 7.649 -15.712 1.00 88.69 85 ASP A N 1
ATOM 689 C CA . ASP A 1 85 ? 14.169 7.219 -14.717 1.00 88.69 85 ASP A CA 1
ATOM 690 C C . ASP A 1 85 ? 14.175 8.129 -13.469 1.00 88.69 85 ASP A C 1
ATOM 692 O O . ASP A 1 85 ? 14.600 7.716 -12.387 1.00 88.69 85 ASP A O 1
ATOM 696 N N . ASP A 1 86 ? 13.664 9.355 -13.594 1.00 90.50 86 ASP A N 1
ATOM 697 C CA . ASP A 1 86 ? 13.538 10.366 -12.544 1.00 90.50 86 ASP A CA 1
ATOM 698 C C . ASP A 1 86 ? 12.262 10.160 -11.719 1.00 90.50 86 ASP A C 1
ATOM 700 O O . ASP A 1 86 ? 11.285 10.899 -11.795 1.00 90.50 86 ASP A O 1
ATOM 704 N N . LEU A 1 87 ? 12.271 9.098 -10.915 1.00 91.31 87 LEU A N 1
ATOM 705 C CA . LEU A 1 87 ? 11.092 8.684 -10.165 1.00 91.31 87 LEU A CA 1
ATOM 706 C C . LEU A 1 87 ? 10.593 9.774 -9.200 1.00 91.31 87 LEU A C 1
ATOM 708 O O . LEU A 1 87 ? 11.325 10.154 -8.278 1.00 91.31 87 LEU A O 1
ATOM 712 N N . PRO A 1 88 ? 9.331 10.219 -9.329 1.00 91.75 88 PRO A N 1
ATOM 713 C CA . PRO A 1 88 ? 8.766 11.200 -8.423 1.00 91.75 88 PRO A CA 1
ATOM 714 C C . PRO A 1 88 ? 8.546 10.580 -7.042 1.00 91.75 88 PRO A C 1
ATOM 716 O O . PRO A 1 88 ? 8.166 9.415 -6.910 1.00 91.75 88 PRO A O 1
ATOM 719 N N . SER A 1 89 ? 8.758 11.377 -5.997 1.00 88.44 89 SER A N 1
ATOM 720 C CA . SER A 1 89 ? 8.537 10.968 -4.604 1.00 88.44 89 SER A CA 1
ATOM 721 C C . SER A 1 89 ? 7.118 11.249 -4.101 1.00 88.44 89 SER A C 1
ATOM 723 O O . SER A 1 89 ? 6.679 10.620 -3.143 1.00 88.44 89 SER A O 1
ATOM 725 N N . ARG A 1 90 ? 6.376 12.156 -4.753 1.00 85.81 90 ARG A N 1
ATOM 726 C CA . ARG A 1 90 ? 5.009 12.556 -4.375 1.00 85.81 90 ARG A CA 1
ATOM 727 C C . ARG A 1 90 ? 4.048 12.449 -5.553 1.00 85.81 90 ARG A C 1
ATOM 729 O O . ARG A 1 90 ? 4.409 12.817 -6.672 1.00 85.81 90 ARG A O 1
ATOM 736 N N . CYS A 1 91 ? 2.799 12.061 -5.296 1.00 84.31 91 CYS A N 1
ATOM 737 C CA . CYS A 1 91 ? 1.763 12.126 -6.328 1.00 84.31 91 CYS A CA 1
ATOM 738 C C . CYS A 1 91 ? 1.534 13.568 -6.791 1.00 84.31 91 CYS A C 1
ATOM 740 O O . CYS A 1 91 ? 1.497 13.817 -7.989 1.00 84.31 91 CYS A O 1
ATOM 742 N N . GLY A 1 92 ? 1.451 14.531 -5.865 1.00 78.94 92 GLY A N 1
ATOM 743 C CA . GLY A 1 92 ? 1.049 15.911 -6.172 1.00 78.94 92 GLY A CA 1
ATOM 744 C C . GLY A 1 92 ? 1.895 16.638 -7.228 1.00 78.94 92 GLY A C 1
ATOM 745 O O . GLY A 1 92 ? 1.383 17.538 -7.884 1.00 78.94 92 GLY A O 1
ATOM 746 N N . ASN A 1 93 ? 3.153 16.234 -7.437 1.00 76.56 93 ASN A N 1
ATOM 747 C CA . ASN A 1 93 ? 4.023 16.814 -8.471 1.00 76.56 93 ASN A CA 1
ATOM 748 C C . ASN A 1 93 ? 3.994 16.079 -9.803 1.00 76.56 93 ASN A C 1
ATOM 750 O O . ASN A 1 93 ? 4.447 16.636 -10.793 1.00 76.56 93 ASN A O 1
ATOM 754 N N . ALA A 1 94 ? 3.515 14.840 -9.814 1.00 81.31 94 ALA A N 1
ATOM 755 C CA . ALA A 1 94 ? 3.646 13.944 -10.952 1.00 81.31 94 ALA A CA 1
ATOM 756 C C . ALA A 1 94 ? 2.295 13.414 -11.440 1.00 81.31 94 ALA A C 1
ATOM 758 O O . ALA A 1 94 ? 2.256 12.511 -12.264 1.00 81.31 94 ALA A O 1
ATOM 759 N N . LEU A 1 95 ? 1.170 13.969 -10.971 1.00 76.94 95 LEU A N 1
ATOM 760 C CA . LEU A 1 95 ? -0.176 13.521 -11.358 1.00 76.94 95 LEU A CA 1
ATOM 761 C C . LEU A 1 95 ? -0.382 13.444 -12.879 1.00 76.94 95 LEU A C 1
ATOM 763 O O . LEU A 1 95 ? -1.097 12.560 -13.335 1.00 76.94 95 LEU A O 1
ATOM 767 N N . ASN A 1 96 ? 0.253 14.329 -13.652 1.00 82.62 96 ASN A N 1
ATOM 768 C CA . ASN A 1 96 ? 0.140 14.340 -15.114 1.00 82.62 96 ASN A CA 1
ATOM 769 C C . ASN A 1 96 ? 1.033 13.298 -15.811 1.00 82.62 96 ASN A C 1
ATOM 771 O O . ASN A 1 96 ? 0.828 13.014 -16.986 1.00 82.62 96 ASN A O 1
ATOM 775 N N . GLU A 1 97 ? 2.026 12.754 -15.108 1.00 87.31 97 GLU A N 1
ATOM 776 C CA . GLU A 1 97 ? 3.043 11.844 -15.653 1.00 87.31 97 GLU A CA 1
ATOM 777 C C . GLU A 1 97 ? 2.876 10.410 -15.119 1.00 87.31 97 GLU A C 1
ATOM 779 O O . GLU A 1 97 ? 3.321 9.441 -15.734 1.00 87.31 97 GLU A O 1
ATOM 784 N N . LEU A 1 98 ? 2.203 10.253 -13.976 1.00 92.25 98 LEU A N 1
ATOM 785 C CA . LEU A 1 98 ? 1.846 8.964 -13.398 1.00 92.25 98 LEU A CA 1
ATOM 786 C C . LEU A 1 98 ? 0.707 8.327 -14.187 1.00 92.25 98 LEU A C 1
ATOM 788 O O . LEU A 1 98 ? -0.378 8.893 -14.306 1.00 92.25 98 LEU A O 1
ATOM 792 N N . THR A 1 99 ? 0.915 7.094 -14.641 1.00 94.50 99 THR A N 1
ATOM 793 C CA . THR A 1 99 ? -0.151 6.313 -15.272 1.00 94.50 99 THR A CA 1
ATOM 794 C C . THR A 1 99 ? -0.776 5.381 -14.233 1.00 94.50 99 THR A C 1
ATOM 796 O O . THR A 1 99 ? -0.110 4.441 -13.794 1.00 94.50 99 THR A O 1
ATOM 799 N N . PRO A 1 100 ? -2.028 5.604 -13.791 1.00 94.00 100 PRO A N 1
ATOM 800 C CA . PRO A 1 100 ? -2.721 4.644 -12.940 1.00 94.00 100 PRO A CA 1
ATOM 801 C C . PRO A 1 100 ? -3.055 3.395 -13.763 1.00 94.00 100 PRO A C 1
ATOM 803 O O . PRO A 1 100 ? -3.779 3.477 -14.752 1.00 94.00 100 PRO A O 1
ATOM 806 N N . ILE A 1 101 ? -2.530 2.238 -13.360 1.00 95.56 101 ILE A N 1
ATOM 807 C CA . ILE A 1 101 ? -2.744 0.971 -14.081 1.00 95.56 101 ILE A CA 1
ATOM 808 C C . ILE A 1 101 ? -3.811 0.096 -13.425 1.00 95.56 101 ILE A C 1
ATOM 810 O O . ILE A 1 101 ? -4.451 -0.708 -14.100 1.00 95.56 101 ILE A O 1
ATOM 814 N N . HIS A 1 102 ? -4.011 0.237 -12.112 1.00 96.12 102 HIS A N 1
ATOM 815 C CA . HIS A 1 102 ? -5.041 -0.484 -11.373 1.00 96.12 102 HIS A CA 1
ATOM 816 C C . HIS A 1 102 ? -5.297 0.148 -9.997 1.00 96.12 102 HIS A C 1
ATOM 818 O O . HIS A 1 102 ? -4.452 0.880 -9.489 1.00 96.12 102 HIS A O 1
ATOM 824 N N . THR A 1 103 ? -6.420 -0.189 -9.361 1.00 96.12 103 THR A N 1
ATOM 825 C CA . THR A 1 103 ? -6.731 0.204 -7.980 1.00 96.12 103 THR A CA 1
ATOM 826 C C . THR A 1 103 ? -7.156 -1.019 -7.181 1.00 96.12 103 THR A C 1
ATOM 828 O O . THR A 1 103 ? -8.168 -1.640 -7.494 1.00 96.12 103 THR A O 1
ATOM 831 N N . LEU A 1 104 ? -6.397 -1.357 -6.138 1.00 96.00 104 LEU A N 1
ATOM 832 C CA . LEU A 1 104 ? -6.757 -2.433 -5.217 1.00 96.00 104 LEU A CA 1
ATOM 833 C C . LEU A 1 104 ? -7.783 -1.917 -4.218 1.00 96.00 104 LEU A C 1
ATOM 835 O O . LEU A 1 104 ? -7.462 -1.057 -3.400 1.00 96.00 104 LEU A O 1
ATOM 839 N N . ASN A 1 105 ? -8.985 -2.473 -4.255 1.00 96.44 105 ASN A N 1
ATOM 840 C CA . ASN A 1 105 ? -9.991 -2.213 -3.235 1.00 96.44 105 ASN A CA 1
ATOM 841 C C . ASN A 1 105 ? -9.893 -3.290 -2.156 1.00 96.44 105 ASN A C 1
ATOM 843 O O . ASN A 1 105 ? -9.774 -4.476 -2.470 1.00 96.44 105 ASN A O 1
ATOM 847 N N . TYR A 1 106 ? -9.938 -2.882 -0.895 1.00 95.44 106 TYR A N 1
ATOM 848 C CA . TYR A 1 106 ? -9.959 -3.793 0.241 1.00 95.44 106 TYR A CA 1
ATOM 849 C C . TYR A 1 106 ? -11.128 -3.467 1.155 1.00 95.44 106 TYR A C 1
ATOM 851 O O . TYR A 1 106 ? -11.502 -2.305 1.293 1.00 95.44 106 TYR A O 1
ATOM 859 N N . ASP A 1 107 ? -11.667 -4.493 1.805 1.00 95.62 107 ASP A N 1
ATOM 860 C CA . ASP A 1 107 ? -12.667 -4.354 2.855 1.00 95.62 107 ASP A CA 1
ATOM 861 C C . ASP A 1 107 ? -12.252 -5.224 4.047 1.00 95.62 107 ASP A C 1
ATOM 863 O O . ASP A 1 107 ? -11.942 -6.405 3.891 1.00 95.62 107 ASP A O 1
ATOM 867 N N . LEU A 1 108 ? -12.183 -4.623 5.235 1.00 95.88 108 LEU A N 1
ATOM 868 C CA . LEU A 1 108 ? -11.879 -5.315 6.487 1.00 95.88 108 LEU A CA 1
ATOM 869 C C . LEU A 1 108 ? -13.109 -5.467 7.396 1.00 95.88 108 LEU A C 1
ATOM 871 O O . LEU A 1 108 ? -12.952 -5.822 8.566 1.00 95.88 108 LEU A O 1
ATOM 875 N N . LYS A 1 109 ? -14.322 -5.159 6.920 1.00 93.38 109 LYS A N 1
ATOM 876 C CA . LYS A 1 109 ? -15.548 -5.175 7.735 1.00 93.38 109 LYS A CA 1
ATOM 877 C C . LYS A 1 109 ? -15.888 -6.558 8.277 1.00 93.38 109 LYS A C 1
ATOM 879 O O . LYS A 1 109 ? -16.281 -6.658 9.439 1.00 93.38 109 LYS A O 1
ATOM 884 N N . ASP A 1 110 ? -15.676 -7.597 7.477 1.00 91.50 110 ASP A N 1
ATOM 885 C CA . ASP A 1 110 ? -15.998 -8.983 7.843 1.00 91.50 110 ASP A CA 1
ATOM 886 C C . ASP A 1 110 ? -14.988 -9.596 8.824 1.00 91.50 110 ASP A C 1
ATOM 888 O O . ASP A 1 110 ? -15.197 -10.685 9.360 1.00 91.50 110 ASP A O 1
ATOM 892 N N . LEU A 1 111 ? -13.880 -8.899 9.085 1.00 93.69 111 LEU A N 1
ATOM 893 C CA . LEU A 1 111 ? -12.864 -9.348 10.023 1.00 93.69 111 LEU A CA 1
ATOM 894 C C . LEU A 1 111 ? -13.245 -8.940 11.459 1.00 93.69 111 LEU A C 1
ATOM 896 O O . LEU A 1 111 ? -13.580 -7.766 11.689 1.00 93.69 111 LEU A O 1
ATOM 900 N N . PRO A 1 112 ? -13.154 -9.866 12.438 1.00 93.94 112 PRO A N 1
ATOM 901 C CA . PRO A 1 112 ? -13.472 -9.576 13.834 1.00 93.94 112 PRO A CA 1
ATOM 902 C C . PRO A 1 112 ? -12.580 -8.474 14.399 1.00 93.94 112 PRO A C 1
ATOM 904 O O . PRO A 1 112 ? -11.360 -8.476 14.191 1.00 93.94 112 PRO A O 1
ATOM 907 N N . ILE A 1 113 ? -13.183 -7.523 15.114 1.00 94.19 113 ILE A N 1
ATOM 908 C CA . ILE A 1 113 ? -12.485 -6.303 15.511 1.00 94.19 113 ILE A CA 1
ATOM 909 C C . ILE A 1 113 ? -11.370 -6.565 16.534 1.00 94.19 113 ILE A C 1
ATOM 911 O O . ILE A 1 113 ? -10.327 -5.909 16.533 1.00 94.19 113 ILE A O 1
ATOM 915 N N . GLU A 1 114 ? -11.544 -7.605 17.343 1.00 94.62 114 GLU A N 1
ATOM 916 C CA . GLU A 1 114 ? -10.630 -8.053 18.391 1.00 94.62 114 GLU A CA 1
ATOM 917 C C . GLU A 1 114 ? -9.292 -8.536 17.819 1.00 94.62 114 GLU A C 1
ATOM 919 O O . GLU A 1 114 ? -8.290 -8.625 18.528 1.00 94.62 114 GLU A O 1
ATOM 924 N N . GLN A 1 115 ? -9.255 -8.851 16.522 1.00 95.12 115 GLN A N 1
ATOM 925 C CA . GLN A 1 115 ? -8.037 -9.271 15.847 1.00 95.12 115 GLN A CA 1
ATOM 926 C C . GLN A 1 115 ? -7.142 -8.104 15.416 1.00 95.12 115 GLN A C 1
ATOM 928 O O . GLN A 1 115 ? -5.984 -8.341 15.037 1.00 95.12 115 GLN A O 1
ATOM 933 N N . PHE A 1 116 ? -7.656 -6.873 15.428 1.00 96.31 116 PHE A N 1
ATOM 934 C CA . PHE A 1 116 ? -6.874 -5.676 15.146 1.00 96.31 116 PHE A CA 1
ATOM 935 C C . PHE A 1 116 ? -6.172 -5.172 16.397 1.00 96.31 116 PHE A C 1
ATOM 937 O O . PHE A 1 116 ? -6.569 -5.426 17.533 1.00 96.31 116 PHE A O 1
ATOM 944 N N . ARG A 1 117 ? -5.095 -4.414 16.194 1.00 95.94 117 ARG A N 1
ATOM 945 C CA . ARG A 1 117 ? -4.348 -3.861 17.317 1.00 95.94 117 ARG A CA 1
ATOM 946 C C . ARG A 1 117 ? -5.078 -2.637 17.859 1.00 95.94 117 ARG A C 1
ATOM 948 O O . ARG A 1 117 ? -4.979 -1.568 17.261 1.00 95.94 117 ARG A O 1
ATOM 955 N N . LEU A 1 118 ? -5.744 -2.787 19.002 1.00 96.19 118 LEU A N 1
ATOM 956 C CA . LEU A 1 118 ? -6.304 -1.668 19.758 1.00 96.19 118 LEU A CA 1
ATOM 957 C C . LEU A 1 118 ? -5.184 -0.723 20.219 1.00 96.19 118 LEU A C 1
ATOM 959 O O . LEU A 1 118 ? -4.133 -1.147 20.716 1.00 96.19 118 LEU A O 1
ATOM 963 N N . ARG A 1 119 ? -5.401 0.576 20.044 1.00 94.62 119 ARG A N 1
ATOM 964 C CA . ARG A 1 119 ? -4.499 1.651 20.441 1.00 94.62 119 ARG A CA 1
ATOM 965 C C . ARG A 1 119 ? -5.297 2.734 21.154 1.00 94.62 119 ARG A C 1
ATOM 967 O O . ARG A 1 119 ? -6.313 3.204 20.657 1.00 94.62 119 ARG A O 1
ATOM 974 N N . GLN A 1 120 ? -4.773 3.180 22.288 1.00 92.06 120 GLN A N 1
ATOM 975 C CA . GLN A 1 120 ? -5.222 4.388 22.970 1.00 92.06 120 GLN A CA 1
ATOM 976 C C . GLN A 1 120 ? -4.059 5.372 22.970 1.00 92.06 120 GLN A C 1
ATOM 978 O O . GLN A 1 120 ? -2.942 5.012 23.351 1.00 92.06 120 GLN A O 1
ATOM 983 N N . ARG A 1 121 ? -4.307 6.612 22.551 1.00 85.81 121 ARG A N 1
ATOM 984 C CA . ARG A 1 121 ? -3.318 7.683 22.658 1.00 85.81 121 ARG A CA 1
ATOM 985 C C . ARG A 1 121 ? -3.747 8.666 23.746 1.00 85.81 121 ARG A C 1
ATOM 987 O O . ARG A 1 121 ? -4.918 9.045 23.770 1.00 85.81 121 ARG A O 1
ATOM 994 N N . PRO A 1 122 ? -2.828 9.113 24.618 1.00 84.06 122 PRO A N 1
ATOM 995 C CA . PRO A 1 122 ? -3.121 10.198 25.546 1.00 84.06 122 PRO A CA 1
ATOM 996 C C . PRO A 1 122 ? -3.618 11.436 24.789 1.00 84.06 122 PRO A C 1
ATOM 998 O O . PRO A 1 122 ? -3.005 11.842 23.801 1.00 84.06 122 PRO A O 1
ATOM 1001 N N . GLY A 1 123 ? -4.733 12.011 25.239 1.00 83.69 123 GLY A N 1
ATOM 1002 C CA . GLY A 1 123 ? -5.343 13.197 24.630 1.00 83.69 123 GLY A CA 1
ATOM 1003 C C . GLY A 1 123 ? -6.354 12.927 23.510 1.00 83.69 123 GLY A C 1
ATOM 1004 O O . GLY A 1 123 ? -6.971 13.879 23.042 1.00 83.69 123 GLY A O 1
ATOM 1005 N N . LEU A 1 124 ? -6.568 11.671 23.099 1.00 85.69 124 LEU A N 1
ATOM 1006 C CA . LEU A 1 124 ? -7.693 11.309 22.231 1.00 85.69 124 LEU A CA 1
ATOM 1007 C C . LEU A 1 124 ? -8.871 10.774 23.059 1.00 85.69 124 LEU A C 1
ATOM 1009 O O . LEU A 1 124 ? -8.649 9.963 23.962 1.00 85.69 124 LEU A O 1
ATOM 1013 N N . PRO A 1 125 ? -10.115 11.192 22.751 1.00 84.88 125 PRO A N 1
ATOM 1014 C CA . PRO A 1 125 ? -11.294 10.779 23.509 1.00 84.88 125 PRO A CA 1
ATOM 1015 C C . PRO A 1 125 ? -11.675 9.315 23.264 1.00 84.88 125 PRO A C 1
ATOM 1017 O O . PRO A 1 125 ? -12.251 8.686 24.144 1.00 84.88 125 PRO A O 1
ATOM 1020 N N . LEU A 1 126 ? -11.348 8.770 22.088 1.00 90.94 126 LEU A N 1
ATOM 1021 C CA . LEU A 1 126 ? -11.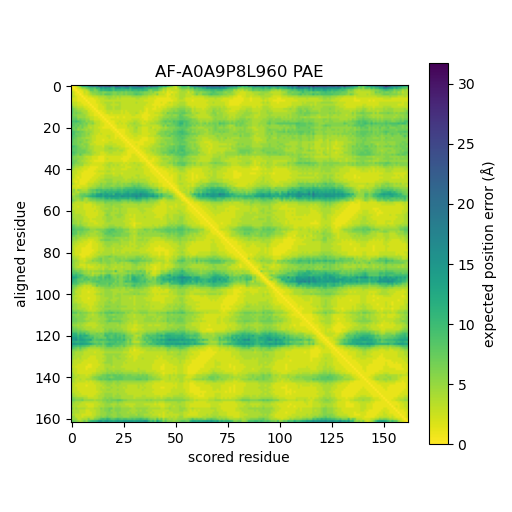731 7.422 21.675 1.00 90.94 126 LEU A CA 1
ATOM 1022 C C . LEU A 1 126 ? -10.496 6.584 21.314 1.00 90.94 126 LEU A C 1
ATOM 1024 O O . LEU A 1 126 ? -9.541 7.131 20.746 1.00 90.94 126 LEU A O 1
ATOM 1028 N N . PRO A 1 127 ? -10.502 5.273 21.616 1.00 94.25 127 PRO A N 1
ATOM 1029 C CA . PRO A 1 127 ? -9.514 4.355 21.072 1.00 94.25 127 PRO A CA 1
ATOM 1030 C C . PRO A 1 127 ? -9.646 4.248 19.551 1.00 94.25 127 PRO A C 1
ATOM 1032 O O . PRO A 1 127 ? -10.690 4.533 18.962 1.00 94.25 127 PRO A O 1
ATOM 1035 N N . PHE A 1 128 ? -8.583 3.770 18.917 1.00 95.12 128 PHE A N 1
ATOM 1036 C CA . PHE A 1 128 ? -8.585 3.398 17.510 1.00 95.12 128 PHE A CA 1
ATOM 1037 C C . PHE A 1 128 ? -7.933 2.031 17.321 1.00 95.12 128 PHE A C 1
ATOM 1039 O O . PHE A 1 128 ? -7.185 1.545 18.171 1.00 95.12 128 PHE A O 1
ATOM 1046 N N . TYR A 1 129 ? -8.198 1.415 16.182 1.00 96.31 129 TYR A N 1
ATOM 1047 C CA . TYR A 1 129 ? -7.625 0.144 15.781 1.00 96.31 129 TYR A CA 1
ATOM 1048 C C . TYR A 1 129 ? -6.625 0.370 14.655 1.00 96.31 129 TYR A C 1
ATOM 1050 O O . TYR A 1 129 ? -6.779 1.275 13.834 1.00 96.31 129 TYR A O 1
ATOM 1058 N N . ALA A 1 130 ? -5.584 -0.456 14.630 1.00 95.25 130 ALA A N 1
ATOM 1059 C CA . ALA A 1 130 ? -4.574 -0.449 13.586 1.00 95.25 130 ALA A CA 1
ATOM 1060 C C . ALA A 1 130 ? -4.479 -1.825 12.918 1.00 95.25 130 ALA A C 1
ATOM 1062 O O . ALA A 1 130 ? -4.343 -2.853 13.595 1.00 95.25 130 ALA A O 1
ATOM 1063 N N . ALA A 1 131 ? -4.488 -1.830 11.586 1.00 96.06 131 ALA A N 1
ATOM 1064 C CA . ALA A 1 131 ? -4.244 -3.005 10.762 1.00 96.06 131 ALA A CA 1
ATOM 1065 C C . ALA A 1 131 ? -2.966 -2.805 9.939 1.00 96.06 131 ALA A C 1
ATOM 1067 O O . ALA A 1 131 ? -2.848 -1.844 9.183 1.00 96.06 131 ALA A O 1
ATOM 1068 N N . SER A 1 132 ? -2.006 -3.718 10.095 1.00 95.69 132 SER A N 1
ATOM 1069 C CA . SER A 1 132 ? -0.800 -3.754 9.266 1.00 95.69 132 SER A CA 1
ATOM 1070 C C . SER A 1 132 ? -1.082 -4.600 8.032 1.00 95.69 132 SER A C 1
ATOM 1072 O O . SER A 1 132 ? -1.298 -5.808 8.151 1.00 95.69 132 SER A O 1
ATOM 1074 N N . LEU A 1 133 ? -1.091 -3.966 6.867 1.00 96.69 133 LEU A N 1
ATOM 1075 C CA . LEU A 1 133 ? -1.283 -4.617 5.580 1.00 96.69 133 LEU A CA 1
ATOM 1076 C C . LEU A 1 133 ? 0.073 -4.855 4.914 1.00 96.69 133 LEU A C 1
ATOM 1078 O O . LEU A 1 133 ? 1.007 -4.072 5.095 1.00 96.69 133 LEU A O 1
ATOM 1082 N N . SER A 1 134 ? 0.172 -5.930 4.136 1.00 97.31 134 SER A N 1
ATOM 1083 C CA . SER A 1 134 ? 1.305 -6.170 3.242 1.00 97.31 134 SER A CA 1
ATOM 1084 C C . SER A 1 134 ? 0.834 -6.190 1.803 1.00 97.31 134 SER A C 1
ATOM 1086 O O . SER A 1 134 ? -0.078 -6.947 1.470 1.00 97.31 134 SER A O 1
ATOM 1088 N N . LEU A 1 135 ? 1.490 -5.409 0.956 1.00 97.88 135 LEU A N 1
ATOM 1089 C CA . LEU A 1 135 ? 1.309 -5.440 -0.484 1.00 97.88 135 LEU A CA 1
ATOM 1090 C C . LEU A 1 135 ? 2.529 -6.103 -1.108 1.00 97.88 135 LEU A C 1
ATOM 1092 O O . LEU A 1 135 ? 3.658 -5.670 -0.888 1.00 97.88 135 LEU A O 1
ATOM 1096 N N . THR A 1 136 ? 2.305 -7.168 -1.866 1.00 98.00 136 THR A N 1
ATOM 1097 C CA . THR A 1 136 ? 3.349 -7.889 -2.591 1.00 98.00 136 THR A CA 1
ATOM 1098 C C . THR A 1 136 ? 3.142 -7.687 -4.086 1.00 98.00 136 THR A C 1
ATOM 1100 O O . THR A 1 136 ? 2.083 -8.011 -4.611 1.00 98.00 136 THR A O 1
ATOM 1103 N N . MET A 1 137 ? 4.159 -7.162 -4.764 1.00 97.69 137 MET A N 1
ATOM 1104 C CA . MET A 1 137 ? 4.262 -7.110 -6.218 1.00 97.69 137 MET A CA 1
ATOM 1105 C C . MET A 1 137 ? 5.197 -8.218 -6.685 1.00 97.69 137 MET A C 1
ATOM 1107 O O . MET A 1 137 ? 6.331 -8.323 -6.216 1.00 97.69 137 MET A O 1
ATOM 1111 N N . ASN A 1 138 ? 4.716 -9.042 -7.602 1.00 95.94 138 ASN A N 1
ATOM 1112 C CA . ASN A 1 138 ? 5.441 -10.147 -8.194 1.00 95.94 138 ASN A CA 1
ATOM 1113 C C . ASN A 1 138 ? 5.423 -9.972 -9.715 1.00 95.94 138 ASN A C 1
ATOM 1115 O O . ASN A 1 138 ? 4.384 -10.143 -10.350 1.00 95.94 138 ASN A O 1
ATOM 1119 N N . LEU A 1 139 ? 6.558 -9.561 -10.272 1.00 94.69 139 LEU A N 1
ATOM 1120 C CA . LEU A 1 139 ? 6.692 -9.234 -11.685 1.00 94.69 139 LEU A CA 1
ATOM 1121 C C . LEU A 1 139 ? 7.419 -10.343 -12.439 1.00 94.69 139 LEU A C 1
ATOM 1123 O O . LEU A 1 139 ? 8.552 -10.703 -12.104 1.00 94.69 139 LEU A O 1
ATOM 1127 N N . ASP A 1 140 ? 6.783 -10.812 -13.503 1.00 91.12 140 ASP A N 1
ATOM 1128 C CA . ASP A 1 140 ? 7.371 -11.678 -14.514 1.00 91.12 140 ASP A CA 1
ATOM 1129 C C . ASP A 1 140 ? 7.355 -10.975 -15.894 1.00 91.12 140 ASP A C 1
ATOM 1131 O O . ASP A 1 140 ? 6.820 -9.872 -16.021 1.00 91.12 140 ASP A O 1
ATOM 1135 N N . PRO A 1 141 ? 7.959 -11.558 -16.949 1.00 88.69 141 PRO A N 1
ATOM 1136 C CA . PRO A 1 141 ? 8.039 -10.909 -18.260 1.00 88.69 141 PRO A CA 1
ATOM 1137 C C . PRO A 1 141 ? 6.703 -10.611 -18.961 1.00 88.69 141 PRO A C 1
ATOM 1139 O O . PRO A 1 141 ? 6.726 -9.963 -20.003 1.00 88.69 141 PRO A O 1
ATOM 1142 N N . ARG A 1 142 ? 5.572 -11.138 -18.482 1.00 89.81 142 ARG A N 1
ATOM 1143 C CA . ARG A 1 142 ? 4.248 -11.005 -19.116 1.00 89.81 142 ARG A CA 1
ATOM 1144 C C . ARG A 1 142 ? 3.241 -10.274 -18.245 1.00 89.81 142 ARG A C 1
ATOM 1146 O O . ARG A 1 142 ? 2.276 -9.723 -18.771 1.00 89.81 142 ARG A O 1
ATOM 1153 N N . GLN A 1 143 ? 3.420 -10.311 -16.930 1.00 93.69 143 GLN A N 1
ATOM 1154 C CA . GLN A 1 143 ? 2.433 -9.788 -16.000 1.00 93.69 143 GLN A CA 1
ATOM 1155 C C . GLN A 1 143 ? 3.051 -9.339 -14.676 1.00 93.69 143 GLN A C 1
ATOM 1157 O O . GLN A 1 143 ? 4.072 -9.845 -14.206 1.00 93.69 143 GLN A O 1
ATOM 1162 N N . LEU A 1 144 ? 2.345 -8.414 -14.040 1.00 95.44 144 LEU A N 1
ATOM 1163 C CA . LEU A 1 144 ? 2.530 -7.992 -12.668 1.00 95.44 144 LEU A CA 1
ATOM 1164 C C . LEU A 1 144 ? 1.379 -8.557 -11.833 1.00 95.44 144 LEU A C 1
ATOM 1166 O O . LEU A 1 144 ? 0.235 -8.118 -11.948 1.00 95.44 144 LEU A O 1
ATOM 1170 N N . LEU A 1 145 ? 1.679 -9.524 -10.972 1.00 97.06 145 LEU A N 1
ATOM 1171 C CA . LEU A 1 145 ? 0.759 -9.975 -9.936 1.00 97.06 145 LEU A CA 1
ATOM 1172 C C . LEU A 1 145 ? 0.902 -9.053 -8.724 1.00 97.06 145 LEU A C 1
ATOM 1174 O O . LEU A 1 145 ? 1.998 -8.895 -8.185 1.00 97.06 145 LEU A O 1
A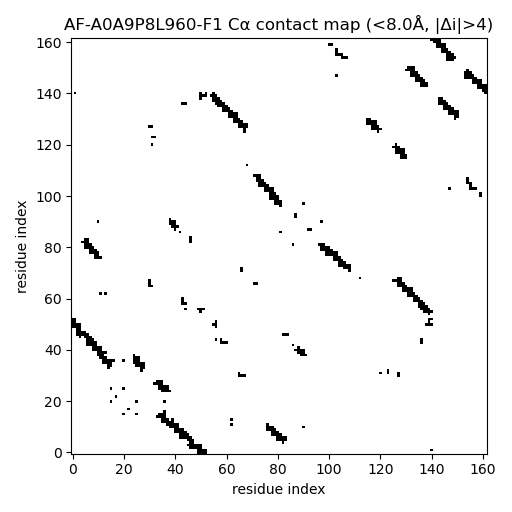TOM 1178 N N . VAL A 1 146 ? -0.205 -8.475 -8.270 1.00 97.75 146 VAL A N 1
ATOM 1179 C CA . VAL A 1 146 ? -0.250 -7.687 -7.039 1.00 97.75 146 VAL A CA 1
ATOM 1180 C C . VAL A 1 146 ? -1.208 -8.343 -6.062 1.00 97.75 146 VAL A C 1
ATOM 1182 O O . VAL A 1 146 ? -2.330 -8.701 -6.408 1.00 97.75 146 VAL A O 1
ATOM 1185 N N . GLU A 1 147 ? -0.752 -8.527 -4.832 1.00 98.12 147 GLU A N 1
ATOM 1186 C CA . GLU A 1 147 ? -1.506 -9.185 -3.774 1.00 98.12 147 GLU A CA 1
ATOM 1187 C C . GLU A 1 147 ? -1.453 -8.338 -2.505 1.00 98.12 147 GLU A C 1
ATOM 1189 O O . GLU A 1 147 ? -0.376 -7.976 -2.026 1.00 98.12 147 GLU A O 1
ATOM 1194 N N . LEU A 1 148 ? -2.623 -8.028 -1.956 1.00 97.94 148 LEU A N 1
ATOM 1195 C CA . LEU A 1 148 ? -2.780 -7.335 -0.690 1.00 97.94 148 LEU A CA 1
ATOM 1196 C C . LEU A 1 148 ? -3.248 -8.328 0.371 1.00 97.94 148 LEU A C 1
ATOM 1198 O O . LEU A 1 148 ? -4.274 -8.992 0.211 1.00 97.94 148 LEU A O 1
ATOM 1202 N N . ARG A 1 149 ? -2.512 -8.400 1.478 1.00 97.81 149 ARG A N 1
ATOM 1203 C CA . ARG A 1 149 ? -2.816 -9.278 2.608 1.00 97.81 149 ARG A CA 1
ATOM 1204 C C . ARG A 1 149 ? -2.914 -8.522 3.917 1.00 97.81 149 ARG A C 1
ATOM 1206 O O . ARG A 1 149 ? -2.204 -7.541 4.141 1.00 97.81 149 ARG A O 1
ATOM 1213 N N . TRP A 1 150 ? -3.706 -9.079 4.818 1.00 96.81 150 TRP A N 1
ATOM 1214 C CA . TRP A 1 150 ? -3.652 -8.798 6.243 1.00 96.81 150 TRP A CA 1
ATOM 1215 C C . TRP A 1 150 ? -3.372 -10.099 6.989 1.00 96.81 150 TRP A C 1
ATOM 1217 O O . TRP A 1 150 ? -4.146 -11.052 6.890 1.00 96.81 150 TRP A O 1
ATOM 1227 N N . LYS A 1 151 ? -2.254 -10.149 7.726 1.00 94.25 151 LYS A N 1
ATOM 1228 C CA . LYS A 1 151 ? -1.716 -11.403 8.287 1.00 94.25 151 LYS A CA 1
ATOM 1229 C C . LYS A 1 151 ? -1.624 -12.469 7.176 1.00 94.25 151 LYS A C 1
ATOM 1231 O O . LYS A 1 151 ? -1.029 -12.205 6.133 1.00 94.25 151 LYS A O 1
ATOM 1236 N N . ASP A 1 152 ? -2.256 -13.623 7.373 1.00 93.31 152 ASP A N 1
ATOM 1237 C CA . ASP A 1 152 ? -2.297 -14.730 6.414 1.00 93.31 152 ASP A CA 1
ATOM 1238 C C . ASP A 1 152 ? -3.514 -14.682 5.471 1.00 93.31 152 ASP A C 1
ATOM 1240 O O . ASP A 1 152 ? -3.659 -15.543 4.606 1.00 93.31 152 ASP A O 1
ATOM 1244 N N . THR A 1 153 ? -4.387 -13.675 5.604 1.00 95.00 153 THR A N 1
ATOM 1245 C CA . THR A 1 153 ? -5.591 -13.522 4.773 1.00 95.00 153 THR A CA 1
ATOM 1246 C C . THR A 1 153 ? -5.302 -12.653 3.554 1.00 95.00 153 THR A C 1
ATOM 1248 O O . THR A 1 153 ? -4.846 -11.515 3.688 1.00 95.00 153 THR A O 1
ATOM 1251 N N . VAL A 1 154 ? -5.597 -13.169 2.360 1.00 96.94 154 VAL A N 1
ATOM 1252 C CA . VAL A 1 154 ? -5.588 -12.384 1.119 1.00 96.94 154 VAL A CA 1
ATOM 1253 C C . VAL A 1 154 ? -6.859 -11.547 1.067 1.00 96.94 154 VAL A C 1
ATOM 1255 O O . VAL A 1 154 ? -7.957 -12.092 1.071 1.00 96.94 154 VAL A O 1
ATOM 1258 N N . LEU A 1 155 ? -6.700 -10.227 1.029 1.00 96.56 155 LEU A N 1
ATOM 1259 C CA . LEU A 1 155 ? -7.811 -9.281 0.923 1.00 96.56 155 LEU A CA 1
ATOM 1260 C C . LEU A 1 155 ? -8.189 -9.040 -0.537 1.00 96.56 155 LEU A C 1
ATOM 1262 O O . LEU A 1 155 ? -9.362 -8.952 -0.879 1.00 96.56 155 LEU A O 1
ATOM 1266 N N . CYS A 1 156 ? -7.181 -8.914 -1.399 1.00 96.31 156 CYS A N 1
ATOM 1267 C CA . CYS A 1 156 ? -7.352 -8.674 -2.824 1.00 96.31 156 CYS A CA 1
ATOM 1268 C C . CYS A 1 156 ? -6.126 -9.199 -3.578 1.00 96.31 156 CYS A C 1
ATOM 1270 O O . CYS A 1 156 ? -4.999 -9.116 -3.080 1.00 96.31 156 CYS A O 1
ATOM 1272 N N . SER A 1 157 ? -6.332 -9.715 -4.787 1.00 96.62 157 SER A N 1
ATOM 1273 C CA . SER A 1 157 ? -5.252 -10.056 -5.707 1.00 96.62 157 SER A CA 1
ATOM 1274 C C . SER A 1 157 ? -5.673 -9.764 -7.140 1.00 96.62 157 SER A C 1
ATOM 1276 O O . SER A 1 157 ? -6.814 -10.022 -7.521 1.00 96.62 157 SER A O 1
ATOM 1278 N N . VAL A 1 158 ? -4.750 -9.215 -7.923 1.00 97.25 158 VAL A N 1
ATOM 1279 C CA . VAL A 1 158 ? -4.964 -8.866 -9.325 1.00 97.25 158 VAL A CA 1
ATOM 1280 C C . VAL A 1 158 ? -3.729 -9.195 -10.148 1.00 97.25 158 VAL A C 1
ATOM 1282 O O . VAL A 1 158 ? -2.596 -9.060 -9.686 1.00 97.25 158 VAL A O 1
ATOM 1285 N N . THR A 1 159 ? -3.956 -9.578 -11.396 1.00 96.94 159 THR A N 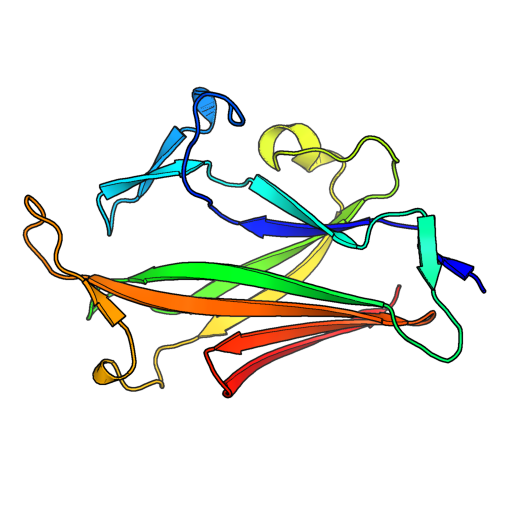1
ATOM 1286 C CA . THR A 1 159 ? -2.919 -9.740 -12.410 1.00 96.94 159 THR A CA 1
ATOM 1287 C C . THR A 1 159 ? -3.073 -8.640 -13.453 1.00 96.94 159 THR A C 1
ATOM 1289 O O . THR A 1 159 ? -4.143 -8.483 -14.037 1.00 96.94 159 THR A O 1
ATOM 1292 N N . ILE A 1 160 ? -2.009 -7.875 -13.677 1.00 94.75 160 ILE A N 1
ATOM 1293 C CA . ILE A 1 160 ? -1.969 -6.747 -14.609 1.00 94.75 160 ILE A CA 1
ATOM 1294 C C . ILE A 1 160 ? -1.008 -7.110 -15.745 1.00 94.75 160 ILE A C 1
ATOM 1296 O O . ILE A 1 160 ? 0.114 -7.532 -15.477 1.00 94.75 160 ILE A O 1
ATOM 1300 N N . GLY A 1 161 ? -1.433 -6.970 -17.002 1.00 90.44 161 GLY A N 1
ATOM 1301 C CA . GLY A 1 161 ? -0.534 -7.140 -18.151 1.00 90.44 161 GLY A CA 1
ATOM 1302 C C . GLY A 1 161 ? 0.490 -6.003 -18.214 1.00 90.44 161 GLY A C 1
ATOM 1303 O O . GLY A 1 161 ? 0.111 -4.847 -18.012 1.00 90.44 161 GLY A O 1
ATOM 1304 N N . VAL A 1 162 ? 1.763 -6.331 -18.462 1.00 83.00 162 VAL A N 1
ATOM 1305 C CA . VAL A 1 162 ? 2.883 -5.364 -18.508 1.00 83.00 162 VAL A CA 1
ATOM 1306 C C . VAL A 1 162 ? 3.432 -5.138 -19.906 1.00 83.00 162 VAL A C 1
ATOM 1308 O O . VAL A 1 162 ? 3.379 -6.082 -20.726 1.00 83.00 162 VAL A O 1
#

Solvent-accessible surface area (backbone atoms only — not comparable to full-atom values): 9412 Å² total; per-residue (Å²): 120,47,59,35,78,42,24,38,29,35,55,43,70,43,80,52,42,88,89,82,45,61,79,86,39,59,39,67,40,88,79,78,69,44,58,21,27,55,49,29,43,46,70,70,43,49,49,62,44,74,35,45,93,90,48,59,43,72,36,74,50,74,50,72,49,76,38,41,93,90,48,80,56,57,51,74,40,50,31,34,37,35,76,68,88,82,72,66,59,39,43,92,85,32,64,93,67,52,42,78,76,50,67,52,59,40,70,48,73,92,52,68,72,85,79,38,47,76,44,77,56,92,93,53,96,62,63,30,33,38,46,63,35,38,40,36,41,38,35,50,98,61,32,36,38,39,37,35,27,45,84,94,45,76,62,38,73,50,78,40,82,105

Sequence (162 aa):
MSACSRSYGISVSEPFSNVIHDNRDRVTDPINNTITAKDQLRWLIKKGDLMLSNQPKIKREWFTISFQEHSPRDGAIPIYSYDYDDLPSRCGNALNELTPIHTLNYDLKDLPIEQFRLRQRPGLPLPFYAASLSLTMNLDPRQLLVELRWKDTVLCSVTIGV

pLDDT: mean 91.97, std 5.08, range [64.19, 98.12]

Radius of gyration: 17.12 Å; Cα contacts (8 Å, |Δi|>4): 348; chains: 1; bounding box: 35×40×45 Å

Organism: NCBI:txid265104